Protein AF-A0AAN8GAC7-F1 (afdb_monomer)

Structure (mmCIF, N/CA/C/O backbone):
data_AF-A0AAN8GAC7-F1
#
_entry.id   AF-A0AAN8GAC7-F1
#
loop_
_atom_site.group_PDB
_atom_site.id
_atom_site.type_symbol
_atom_site.label_atom_id
_atom_site.label_alt_id
_atom_site.label_comp_id
_atom_site.label_asym_id
_atom_site.label_entity_id
_atom_site.label_seq_id
_atom_site.pdbx_PDB_ins_code
_atom_site.Cartn_x
_atom_site.Cartn_y
_atom_site.Cartn_z
_atom_site.occupancy
_atom_site.B_iso_or_equiv
_atom_site.auth_seq_id
_atom_site.auth_comp_id
_atom_site.auth_asym_id
_atom_site.auth_atom_id
_atom_site.pdbx_PDB_m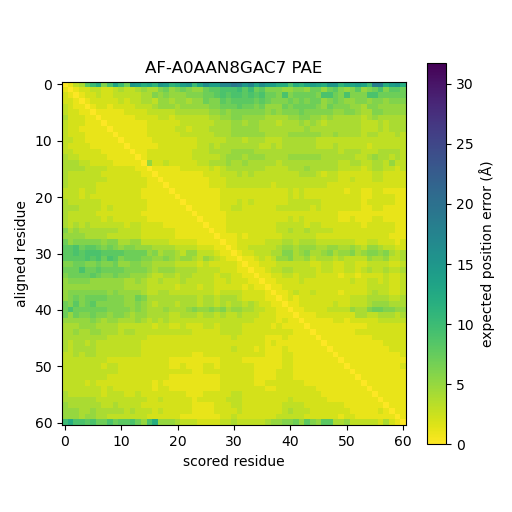odel_num
ATOM 1 N N . MET A 1 1 ? 6.738 18.722 -7.160 1.00 83.81 1 MET A N 1
ATOM 2 C CA . MET A 1 1 ? 6.565 17.443 -7.873 1.00 83.81 1 MET A CA 1
ATOM 3 C C . MET A 1 1 ? 7.945 16.878 -8.068 1.00 83.81 1 MET A C 1
ATOM 5 O O . MET A 1 1 ? 8.827 17.639 -8.450 1.00 83.81 1 MET A O 1
ATOM 9 N N . ASP A 1 2 ? 8.110 15.601 -7.765 1.00 92.25 2 ASP A N 1
ATOM 10 C CA . ASP A 1 2 ? 9.403 14.930 -7.843 1.00 92.25 2 ASP A CA 1
ATOM 11 C C . ASP A 1 2 ? 9.640 14.402 -9.265 1.00 92.25 2 ASP A C 1
ATOM 13 O O . ASP A 1 2 ? 8.688 14.051 -9.969 1.00 92.25 2 ASP A O 1
ATOM 17 N N . SER A 1 3 ? 10.902 14.372 -9.700 1.00 95.19 3 SER A N 1
ATOM 18 C CA . SER A 1 3 ? 11.300 13.722 -10.955 1.00 95.19 3 SER A CA 1
ATOM 19 C C . SER A 1 3 ? 11.218 12.200 -10.809 1.00 95.19 3 SER A C 1
ATOM 21 O O . SER A 1 3 ? 11.522 11.666 -9.746 1.00 95.19 3 SER A O 1
ATOM 23 N N . ILE A 1 4 ? 10.822 11.499 -11.876 1.00 94.50 4 ILE A N 1
ATOM 24 C CA . ILE A 1 4 ? 10.706 10.034 -11.896 1.00 94.50 4 ILE A CA 1
ATOM 25 C C . ILE A 1 4 ? 11.704 9.485 -12.911 1.00 94.50 4 ILE A C 1
ATOM 27 O O . ILE A 1 4 ? 11.583 9.766 -14.106 1.00 94.50 4 ILE A O 1
ATOM 31 N N . ASP A 1 5 ? 12.657 8.684 -12.440 1.00 97.06 5 ASP A N 1
ATOM 32 C CA . ASP A 1 5 ? 13.604 8.000 -13.317 1.00 97.06 5 ASP A CA 1
ATOM 33 C C . ASP A 1 5 ? 12.886 6.953 -14.188 1.00 97.06 5 ASP A C 1
ATOM 35 O O . ASP A 1 5 ? 11.907 6.345 -13.736 1.00 97.06 5 ASP A O 1
ATOM 39 N N . PRO A 1 6 ? 13.356 6.691 -15.423 1.00 96.75 6 PRO A N 1
ATOM 40 C CA . PRO A 1 6 ? 12.734 5.706 -16.308 1.00 96.75 6 PRO A CA 1
ATOM 41 C C . PRO A 1 6 ? 12.565 4.325 -15.658 1.00 96.75 6 PRO A C 1
ATOM 43 O O . PRO A 1 6 ? 11.499 3.727 -15.756 1.00 96.75 6 PRO A O 1
ATOM 46 N N . GLU A 1 7 ? 13.568 3.864 -14.909 1.00 95.88 7 GLU A N 1
ATOM 47 C CA . GLU A 1 7 ? 13.527 2.567 -14.222 1.00 95.88 7 GLU A CA 1
ATOM 48 C C . GLU A 1 7 ? 12.469 2.533 -13.108 1.00 95.88 7 GLU A C 1
ATOM 50 O O . GLU A 1 7 ? 11.730 1.557 -12.966 1.00 95.88 7 GLU A O 1
ATOM 55 N N . LEU A 1 8 ? 12.328 3.624 -12.344 1.00 96.06 8 LEU A N 1
ATOM 56 C CA . LEU A 1 8 ? 11.287 3.740 -11.322 1.00 96.06 8 LEU A CA 1
ATOM 57 C C . LEU A 1 8 ? 9.893 3.729 -11.960 1.00 96.06 8 LEU A C 1
ATOM 59 O O . LEU A 1 8 ? 8.968 3.104 -11.435 1.00 96.06 8 LEU A O 1
ATOM 63 N N . ARG A 1 9 ? 9.737 4.392 -13.110 1.00 96.31 9 ARG A N 1
ATOM 64 C CA . ARG A 1 9 ? 8.490 4.375 -13.880 1.00 96.31 9 ARG A CA 1
ATOM 65 C C . ARG A 1 9 ? 8.127 2.955 -14.313 1.00 96.31 9 ARG A C 1
ATOM 67 O O . ARG A 1 9 ? 6.967 2.572 -14.162 1.00 96.31 9 ARG A O 1
ATOM 74 N N . ASP A 1 10 ? 9.089 2.182 -14.799 1.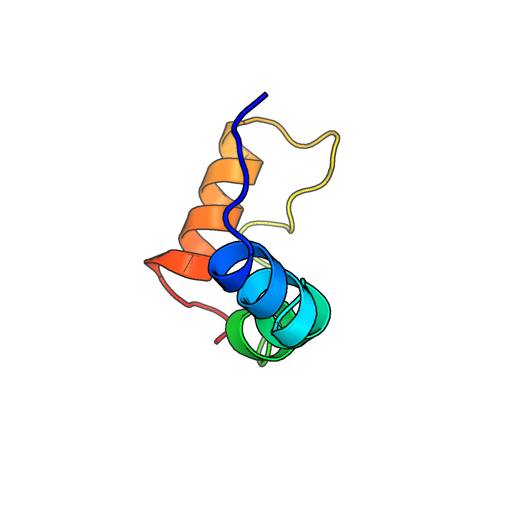00 96.62 10 ASP A N 1
ATOM 75 C CA . ASP A 1 10 ? 8.854 0.803 -15.232 1.00 96.62 10 ASP A CA 1
ATOM 76 C C . ASP A 1 10 ? 8.409 -0.085 -14.064 1.00 96.62 10 ASP A 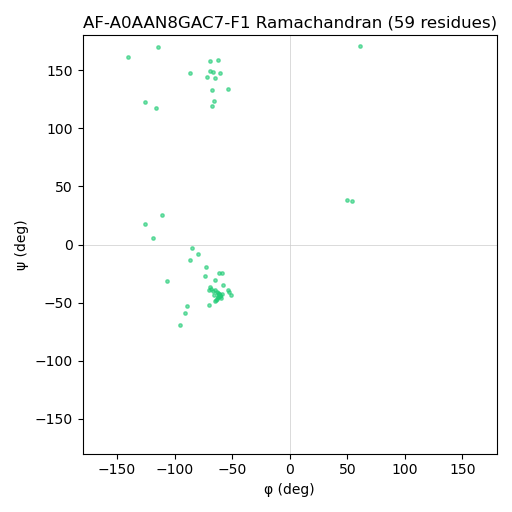C 1
ATOM 78 O O . ASP A 1 10 ? 7.448 -0.839 -14.199 1.00 96.62 10 ASP A O 1
ATOM 82 N N . VAL A 1 11 ? 9.006 0.071 -12.876 1.00 96.31 11 VAL A N 1
ATOM 83 C CA . VAL A 1 11 ? 8.560 -0.630 -11.656 1.00 96.31 11 VAL A CA 1
ATOM 84 C C . VAL A 1 11 ? 7.107 -0.292 -11.309 1.00 96.31 11 VAL A C 1
ATOM 86 O O . VAL A 1 11 ? 6.310 -1.192 -11.030 1.00 96.31 11 VAL A O 1
ATOM 89 N N . LEU A 1 12 ? 6.736 0.992 -11.343 1.00 95.75 12 LEU A N 1
ATOM 90 C CA . LEU A 1 12 ? 5.369 1.429 -11.042 1.00 95.75 12 LEU A CA 1
ATOM 91 C C . LEU A 1 12 ? 4.350 0.845 -12.032 1.00 95.75 12 LEU A C 1
ATOM 93 O O . LEU A 1 12 ? 3.279 0.409 -11.605 1.00 95.75 12 LEU A O 1
ATOM 97 N N . LEU A 1 13 ? 4.692 0.810 -13.325 1.00 94.69 13 LEU A N 1
ATOM 98 C CA . LEU A 1 13 ? 3.858 0.224 -14.380 1.00 94.69 13 LEU A CA 1
ATOM 99 C C . LEU A 1 13 ? 3.748 -1.301 -14.253 1.00 94.69 13 LEU A C 1
ATOM 101 O O . LEU A 1 13 ? 2.670 -1.853 -14.464 1.00 94.69 13 LEU A O 1
ATOM 105 N N . CYS A 1 14 ? 4.838 -1.971 -13.881 1.00 95.38 14 CYS A N 1
ATOM 106 C CA . CYS A 1 14 ? 4.885 -3.421 -13.725 1.00 95.38 14 CYS A CA 1
ATOM 107 C C . CYS A 1 14 ? 4.166 -3.926 -12.477 1.00 95.38 14 CYS A C 1
ATOM 109 O O . CYS A 1 14 ? 3.726 -5.067 -12.493 1.00 95.38 14 CYS A O 1
ATOM 111 N N . LEU A 1 15 ? 4.054 -3.136 -11.405 1.00 95.81 15 LEU A N 1
ATOM 112 C CA . LEU A 1 15 ? 3.361 -3.540 -10.177 1.00 95.81 15 LEU A CA 1
ATOM 113 C C . LEU A 1 15 ? 1.911 -3.045 -10.169 1.00 95.81 15 LEU A C 1
ATOM 115 O O . LEU A 1 15 ? 0.963 -3.827 -10.268 1.00 95.81 15 LEU A O 1
ATOM 119 N N . GLY A 1 16 ? 1.734 -1.729 -10.044 1.00 95.50 16 GLY A N 1
ATOM 120 C CA . GLY A 1 16 ? 0.432 -1.102 -9.849 1.00 95.50 16 GLY A CA 1
ATOM 121 C C . GLY A 1 16 ? -0.304 -1.541 -8.572 1.00 95.50 16 GLY A C 1
ATOM 122 O O . GLY A 1 16 ? 0.054 -2.488 -7.868 1.00 95.50 16 GLY A O 1
ATOM 123 N N . ASN A 1 17 ? -1.399 -0.844 -8.271 1.00 96.06 17 ASN A N 1
ATOM 124 C CA . ASN A 1 17 ? -2.180 -1.114 -7.061 1.00 96.06 17 ASN A CA 1
ATOM 125 C C . ASN A 1 17 ? -2.829 -2.504 -7.072 1.00 96.06 17 ASN A C 1
ATOM 127 O O . ASN A 1 17 ? -2.985 -3.102 -6.011 1.00 96.06 17 ASN A O 1
ATOM 131 N N . SER A 1 18 ? -3.185 -3.033 -8.246 1.00 96.69 18 SER A N 1
ATOM 132 C CA . SER A 1 18 ? -3.833 -4.341 -8.363 1.00 96.69 18 SER A CA 1
ATOM 133 C C . SER A 1 18 ? -2.924 -5.482 -7.900 1.00 96.69 18 SER A C 1
ATOM 135 O O . SER A 1 18 ? -3.356 -6.270 -7.063 1.00 96.69 18 SER A O 1
ATOM 137 N N . GLN A 1 19 ? -1.665 -5.552 -8.357 1.00 97.12 19 GLN A N 1
ATOM 138 C CA . GLN A 1 19 ? -0.749 -6.611 -7.902 1.00 97.12 19 GLN A CA 1
ATOM 139 C C . GLN A 1 19 ? -0.341 -6.422 -6.443 1.00 97.12 19 GLN A C 1
ATOM 141 O O . GLN A 1 19 ? -0.295 -7.386 -5.686 1.00 97.12 19 GLN A O 1
ATOM 146 N N . VAL A 1 20 ? -0.114 -5.177 -6.014 1.00 97.56 20 VAL A N 1
ATOM 147 C CA . VAL A 1 20 ? 0.200 -4.890 -4.608 1.00 97.56 20 VAL A CA 1
ATOM 148 C C . VAL A 1 20 ? -0.953 -5.323 -3.695 1.00 97.56 20 VAL A C 1
ATOM 150 O O . VAL A 1 20 ? -0.719 -5.943 -2.660 1.00 97.56 20 VAL A O 1
ATOM 153 N N . ASN A 1 21 ? -2.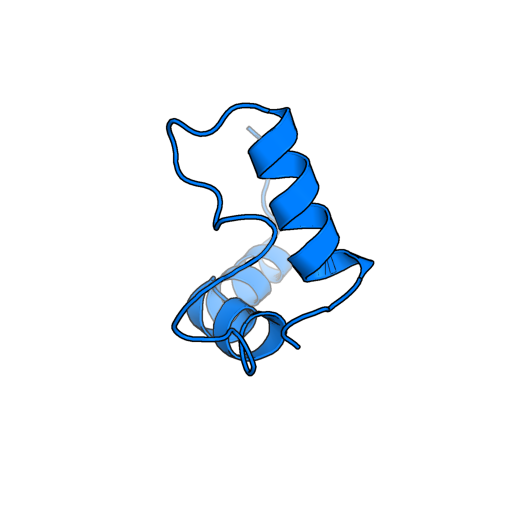204 -5.048 -4.069 1.00 96.94 21 ASN A N 1
ATOM 154 C CA . ASN A 1 21 ? -3.373 -5.461 -3.291 1.00 96.94 21 ASN A CA 1
ATOM 155 C C . ASN A 1 21 ? -3.590 -6.975 -3.317 1.00 96.94 21 ASN A C 1
ATOM 157 O O . ASN A 1 21 ? -3.946 -7.526 -2.282 1.00 96.94 21 ASN A O 1
ATOM 161 N N . ALA A 1 22 ? -3.328 -7.644 -4.443 1.00 97.50 22 ALA A N 1
ATOM 162 C CA . ALA A 1 22 ? -3.399 -9.103 -4.530 1.00 97.50 22 ALA A CA 1
ATOM 163 C C . ALA A 1 22 ? -2.451 -9.803 -3.540 1.00 97.50 22 ALA A C 1
ATOM 165 O O . ALA A 1 22 ? -2.713 -10.933 -3.149 1.00 97.50 22 ALA A O 1
ATOM 166 N N . ILE A 1 23 ? -1.381 -9.123 -3.114 1.00 97.12 23 ILE A N 1
ATOM 167 C CA . ILE A 1 23 ? -0.453 -9.612 -2.092 1.00 97.12 23 ILE A CA 1
ATOM 168 C C . ILE A 1 23 ? -0.899 -9.157 -0.702 1.00 97.12 23 ILE A C 1
ATOM 170 O O . ILE A 1 23 ? -1.137 -9.973 0.173 1.00 97.12 23 ILE A O 1
ATOM 174 N N . P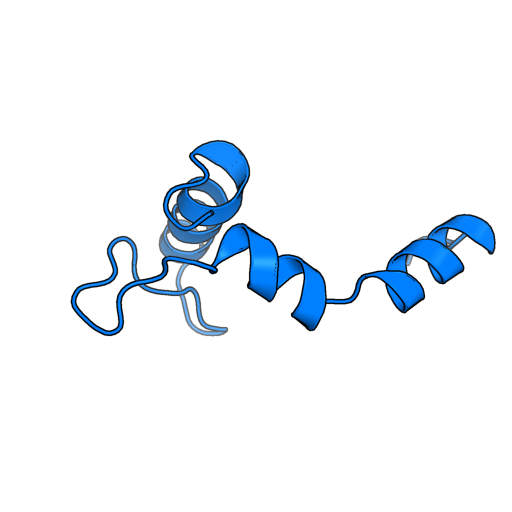HE A 1 24 ? -1.017 -7.849 -0.472 1.00 97.81 24 PHE A N 1
ATOM 175 C CA . PHE A 1 24 ? -1.204 -7.311 0.881 1.00 97.81 24 PHE A CA 1
ATOM 176 C C . PHE A 1 24 ? -2.635 -7.396 1.419 1.00 97.81 24 PHE A C 1
ATOM 178 O O . PHE A 1 24 ? -2.849 -7.045 2.576 1.00 97.81 24 PHE A O 1
ATOM 185 N N . LEU A 1 25 ? -3.606 -7.784 0.589 1.00 97.19 25 LEU A N 1
ATOM 186 C CA . LEU A 1 25 ? -5.012 -7.979 0.955 1.00 97.19 25 LEU A CA 1
ATOM 187 C C . LEU A 1 25 ? -5.513 -9.383 0.565 1.00 97.19 25 LEU A C 1
ATOM 189 O O . LEU A 1 25 ? -6.722 -9.585 0.494 1.00 97.19 25 LEU A O 1
ATOM 193 N N . ALA A 1 26 ? -4.607 -10.334 0.307 1.00 97.38 26 ALA A N 1
ATOM 194 C CA . ALA A 1 26 ? -4.926 -11.694 -0.139 1.00 97.38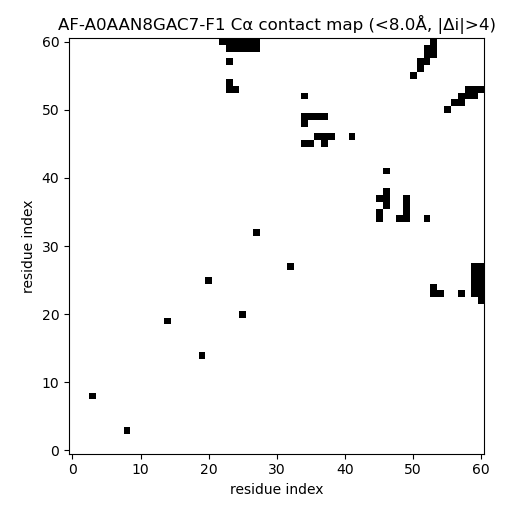 26 ALA A CA 1
ATOM 195 C C . ALA A 1 26 ? -5.926 -12.414 0.783 1.00 97.38 26 ALA A C 1
ATOM 197 O O . ALA A 1 26 ? -6.826 -13.107 0.315 1.00 97.38 26 ALA A O 1
ATOM 198 N N . HIS A 1 27 ? -5.783 -12.209 2.092 1.00 96.75 27 HIS A N 1
ATOM 199 C CA . HIS A 1 27 ? -6.582 -12.830 3.147 1.00 96.75 27 HIS A CA 1
ATOM 200 C C . HIS A 1 27 ? -7.492 -11.817 3.855 1.00 96.75 27 HIS A C 1
ATOM 202 O O . HIS A 1 27 ? -7.833 -11.992 5.027 1.00 96.75 27 HIS A O 1
ATOM 208 N N . LEU A 1 28 ? -7.856 -10.718 3.185 1.00 96.56 28 LEU A N 1
ATOM 209 C CA . LEU A 1 28 ? -8.754 -9.726 3.768 1.00 96.56 28 LEU A CA 1
ATOM 210 C C . LEU A 1 28 ? -10.152 -10.343 3.978 1.00 96.56 28 LEU A C 1
ATOM 212 O O . LEU A 1 28 ? -10.751 -10.810 3.009 1.00 96.56 28 LEU A O 1
ATOM 216 N N . PRO A 1 29 ? -10.701 -10.340 5.207 1.00 94.62 29 PRO A N 1
ATOM 217 C CA . PRO A 1 29 ? -12.019 -10.907 5.451 1.00 94.62 29 PRO A CA 1
ATOM 218 C C . PRO A 1 29 ? -13.114 -10.050 4.808 1.00 94.62 29 PRO A C 1
ATOM 220 O O . PRO A 1 29 ? -13.001 -8.830 4.716 1.00 94.62 29 PRO A O 1
ATOM 223 N N . GLU A 1 30 ? -14.213 -10.685 4.400 1.00 92.88 30 GLU A N 1
ATOM 224 C CA . GLU A 1 30 ? -15.349 -9.996 3.767 1.00 92.88 30 GLU A CA 1
ATOM 225 C C . GLU A 1 30 ? -16.173 -9.151 4.755 1.00 92.88 30 GLU A C 1
ATOM 227 O O . GLU A 1 30 ? -16.936 -8.274 4.347 1.00 92.88 30 GLU A O 1
ATOM 232 N N . ARG A 1 31 ? -16.054 -9.428 6.062 1.00 93.19 31 ARG A N 1
ATOM 233 C CA . ARG A 1 31 ? -16.802 -8.777 7.148 1.00 93.19 31 ARG A CA 1
ATOM 234 C C . ARG A 1 31 ? -15.903 -8.541 8.357 1.00 93.19 31 ARG A C 1
ATOM 236 O O . ARG A 1 31 ? -14.852 -9.161 8.479 1.00 93.19 31 ARG A O 1
ATOM 243 N N . ASP A 1 32 ? -16.333 -7.631 9.230 1.00 91.44 32 ASP A N 1
ATOM 244 C CA . ASP A 1 32 ? -15.690 -7.343 10.520 1.00 91.44 32 ASP A CA 1
ATOM 245 C C . ASP A 1 32 ? -14.192 -6.998 10.411 1.00 91.44 32 ASP A C 1
ATOM 247 O O . ASP A 1 32 ? -13.370 -7.361 11.253 1.00 91.44 32 ASP A O 1
ATOM 251 N N . ILE A 1 33 ? -13.827 -6.267 9.352 1.00 93.62 33 ILE A N 1
ATOM 252 C CA . ILE A 1 33 ? -12.451 -5.838 9.096 1.00 93.62 33 ILE A CA 1
ATOM 253 C C . ILE A 1 33 ? -12.024 -4.816 10.161 1.00 93.62 33 ILE A C 1
ATOM 255 O O . ILE A 1 33 ? -12.588 -3.722 10.252 1.00 93.62 33 ILE A O 1
ATOM 259 N N . VAL A 1 34 ? -10.981 -5.146 10.928 1.00 91.31 34 VAL A N 1
ATOM 260 C CA . VAL A 1 34 ? -10.410 -4.261 11.954 1.00 91.31 34 VAL A CA 1
ATOM 261 C C . VAL A 1 34 ? -8.900 -4.068 11.736 1.00 91.31 34 VAL A C 1
ATOM 263 O O . VAL A 1 34 ? -8.138 -5.040 11.792 1.00 91.31 34 VAL A O 1
ATOM 266 N N . PRO A 1 35 ? -8.412 -2.820 11.575 1.00 92.25 35 PRO A N 1
ATOM 267 C CA . PRO A 1 35 ? -9.173 -1.565 11.472 1.00 92.25 35 PRO A CA 1
ATOM 268 C C . PRO A 1 35 ? -9.969 -1.477 10.155 1.00 92.25 35 PRO A C 1
ATOM 270 O O . PRO A 1 35 ? -9.595 -2.153 9.200 1.00 92.25 35 PRO A O 1
ATOM 273 N N . PRO A 1 36 ? -11.032 -0.653 10.074 1.00 93.12 36 PRO A N 1
ATOM 274 C CA . PRO A 1 36 ? -11.813 -0.520 8.847 1.00 93.12 36 PRO A CA 1
ATOM 275 C C . PRO A 1 36 ? -10.942 -0.007 7.688 1.00 93.12 36 PRO A C 1
ATOM 277 O O . PRO A 1 36 ? -10.034 0.802 7.929 1.00 93.12 36 PRO A O 1
ATOM 280 N N . PRO A 1 37 ? -11.225 -0.417 6.435 1.00 94.00 37 PRO A N 1
ATOM 281 C CA . PRO A 1 37 ? -10.531 0.106 5.269 1.00 94.00 37 PRO A CA 1
ATOM 282 C C . PRO A 1 37 ? -10.584 1.632 5.227 1.00 94.00 37 PRO A C 1
ATOM 284 O O . PRO A 1 37 ? -11.636 2.247 5.421 1.00 94.00 37 PRO A O 1
ATOM 287 N N . ALA A 1 38 ? -9.436 2.252 4.968 1.00 94.81 38 ALA A N 1
ATOM 288 C CA . ALA A 1 38 ? -9.366 3.693 4.806 1.00 94.81 38 ALA A CA 1
ATOM 289 C C . ALA A 1 38 ? -10.107 4.134 3.532 1.00 94.81 38 ALA A C 1
ATOM 291 O O . ALA A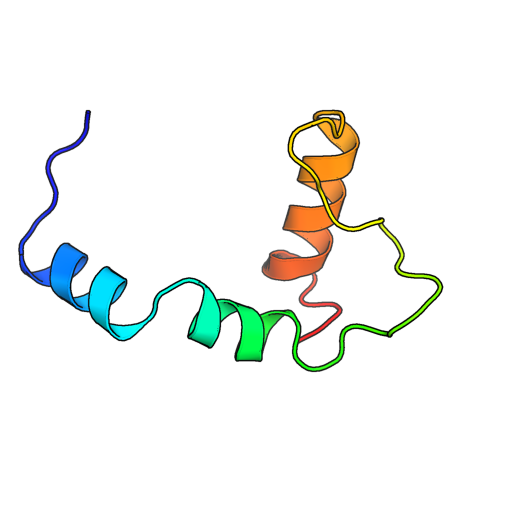 1 38 ? -9.885 3.587 2.455 1.00 94.81 38 ALA A O 1
ATOM 292 N N . THR A 1 39 ? -10.937 5.163 3.665 1.00 94.56 39 THR A N 1
ATOM 293 C CA . THR A 1 39 ? -11.604 5.874 2.566 1.00 94.56 39 THR A CA 1
ATOM 294 C C . THR A 1 39 ? -11.086 7.311 2.495 1.00 94.56 39 THR A C 1
ATOM 296 O O . THR A 1 39 ? -10.406 7.781 3.416 1.00 94.56 39 THR A O 1
ATOM 299 N N . ASP A 1 40 ? -11.433 8.044 1.440 1.00 95.00 40 ASP A N 1
ATOM 300 C CA . ASP A 1 40 ? -10.993 9.436 1.262 1.00 95.00 40 ASP A CA 1
ATOM 301 C C . ASP A 1 40 ? -11.429 10.338 2.433 1.00 95.00 40 ASP A C 1
ATOM 303 O O . ASP A 1 40 ? -10.660 11.179 2.913 1.00 95.00 40 ASP A O 1
ATOM 307 N N . ASN A 1 41 ? -12.612 10.061 2.991 1.00 95.69 41 ASN A N 1
ATOM 308 C CA . ASN A 1 41 ? -13.197 10.791 4.119 1.00 95.69 41 ASN A CA 1
ATOM 309 C C . ASN A 1 41 ? -12.718 10.292 5.495 1.00 95.69 41 ASN A C 1
ATOM 311 O O . ASN A 1 41 ? -13.107 10.850 6.522 1.00 95.69 41 ASN A O 1
ATOM 315 N N . SER A 1 42 ? -11.894 9.241 5.555 1.00 95.56 42 SER A N 1
ATOM 316 C CA . SER A 1 42 ? -11.393 8.710 6.824 1.00 95.56 42 SER A CA 1
ATOM 317 C C . SER A 1 42 ? -10.494 9.717 7.544 1.00 95.56 42 SER A C 1
ATOM 319 O O . SER A 1 42 ? -9.687 10.412 6.928 1.00 95.56 42 SER A O 1
ATOM 321 N N . SER A 1 43 ? -10.572 9.757 8.876 1.00 97.06 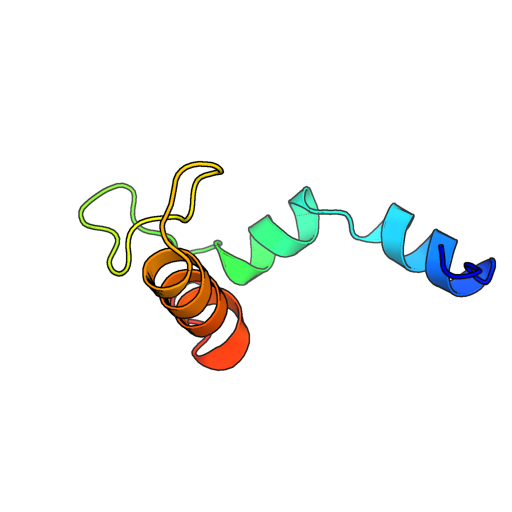43 SER A N 1
ATOM 322 C CA . SER A 1 43 ? -9.645 10.557 9.680 1.00 97.06 43 SER A CA 1
ATOM 323 C C . SER A 1 43 ? -8.199 10.070 9.509 1.00 97.06 43 SER A C 1
ATOM 325 O O . SER A 1 43 ? -7.948 8.914 9.157 1.00 97.06 43 SER A O 1
ATOM 327 N N . ARG A 1 44 ? -7.222 10.936 9.816 1.00 97.56 44 ARG A N 1
ATOM 328 C CA . ARG A 1 44 ? -5.789 10.585 9.783 1.00 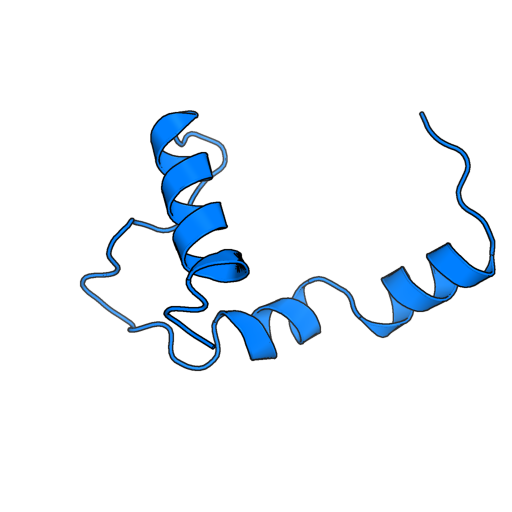97.56 44 ARG A CA 1
ATOM 329 C C . ARG A 1 44 ? -5.493 9.308 10.577 1.00 97.56 44 ARG A C 1
ATOM 331 O O . ARG A 1 44 ? -4.790 8.440 10.077 1.00 97.56 44 ARG A O 1
ATOM 338 N N . GLN A 1 45 ? -6.089 9.178 11.761 1.00 96.62 45 GLN A N 1
ATOM 339 C CA . GLN A 1 45 ? -5.910 8.028 12.653 1.00 96.62 45 GLN A CA 1
ATOM 340 C C . GLN A 1 45 ? -6.383 6.719 12.008 1.00 96.62 45 GLN A C 1
ATOM 342 O O . GLN A 1 45 ? -5.689 5.710 12.091 1.00 96.62 45 GLN A O 1
ATOM 347 N N . ILE A 1 46 ? -7.530 6.739 11.318 1.00 96.88 46 ILE A N 1
ATOM 348 C CA . ILE A 1 46 ? -8.052 5.561 10.610 1.00 96.88 46 ILE A CA 1
ATOM 349 C C . ILE A 1 46 ? -7.118 5.176 9.459 1.00 96.88 46 ILE A C 1
ATOM 351 O O . ILE A 1 46 ? -6.790 3.999 9.307 1.00 96.88 46 ILE A O 1
ATOM 355 N N . ARG A 1 47 ? -6.629 6.155 8.680 1.00 98.12 47 ARG A N 1
ATOM 356 C CA . ARG A 1 47 ? -5.685 5.880 7.584 1.00 98.12 47 ARG A CA 1
ATOM 357 C C . ARG A 1 47 ? -4.378 5.280 8.095 1.00 98.12 47 ARG A C 1
ATOM 359 O O . ARG A 1 47 ? -3.913 4.294 7.536 1.00 98.12 47 ARG A O 1
ATOM 366 N N . GLU A 1 48 ? -3.808 5.836 9.161 1.00 98.06 48 GLU A N 1
ATOM 367 C CA . GLU A 1 48 ? -2.575 5.318 9.765 1.00 98.06 48 GLU A CA 1
ATOM 368 C C . GLU A 1 48 ? -2.752 3.895 10.293 1.00 98.06 48 GLU A C 1
ATOM 370 O O . GLU A 1 48 ? -1.912 3.038 10.021 1.00 98.06 48 GLU A O 1
ATOM 375 N N . ALA A 1 49 ? -3.858 3.621 10.992 1.00 97.94 49 ALA A N 1
ATOM 376 C CA . ALA A 1 49 ? -4.157 2.283 11.487 1.00 97.94 49 ALA A CA 1
ATOM 377 C C . ALA A 1 49 ? -4.274 1.273 10.333 1.00 97.94 49 ALA A C 1
ATOM 379 O O . ALA A 1 49 ? -3.685 0.194 10.404 1.00 97.94 49 ALA A O 1
ATOM 380 N N . TRP A 1 50 ? -4.972 1.636 9.252 1.00 97.94 50 TRP A N 1
ATOM 381 C CA . TRP A 1 50 ? -5.106 0.793 8.062 1.00 97.94 50 TRP A CA 1
ATOM 382 C C . TRP A 1 50 ? -3.766 0.535 7.366 1.00 97.94 50 TRP A C 1
ATOM 384 O O . TRP A 1 50 ? -3.428 -0.610 7.073 1.00 97.94 50 TRP A O 1
ATOM 394 N N . ILE A 1 51 ? -2.965 1.582 7.148 1.00 97.75 51 ILE A N 1
ATOM 395 C CA . ILE A 1 51 ? -1.639 1.482 6.520 1.00 97.75 51 ILE A CA 1
ATOM 396 C C . ILE A 1 51 ? -0.710 0.600 7.363 1.00 97.75 51 ILE A C 1
ATOM 398 O O . ILE A 1 51 ? -0.021 -0.262 6.814 1.00 97.75 51 ILE A O 1
ATOM 402 N N . LYS A 1 52 ? -0.722 0.763 8.692 1.00 98.19 52 LYS A N 1
ATOM 403 C CA . LYS A 1 52 ? 0.073 -0.059 9.611 1.00 98.19 52 LYS A CA 1
ATOM 404 C C . LYS A 1 52 ? -0.361 -1.526 9.571 1.00 98.19 52 LYS A C 1
ATOM 406 O O . LYS A 1 52 ? 0.493 -2.396 9.415 1.00 98.19 52 LYS A O 1
ATOM 411 N N . ALA A 1 53 ? -1.666 -1.797 9.645 1.00 97.88 53 ALA A N 1
ATOM 412 C CA . ALA A 1 53 ? -2.208 -3.153 9.554 1.00 97.88 53 ALA A CA 1
ATOM 413 C C . ALA A 1 53 ? -1.839 -3.830 8.222 1.00 97.88 53 ALA A C 1
ATOM 415 O O . ALA A 1 53 ? -1.430 -4.992 8.211 1.00 97.88 53 ALA A O 1
ATOM 416 N N . LYS A 1 54 ? -1.932 -3.086 7.110 1.00 97.62 54 LYS A N 1
ATOM 417 C CA . LYS A 1 54 ? -1.653 -3.583 5.760 1.00 97.62 54 LYS A CA 1
ATOM 418 C C . LYS A 1 54 ? -0.168 -3.866 5.524 1.00 97.62 54 LYS A C 1
ATOM 420 O O . LYS A 1 54 ? 0.170 -4.955 5.079 1.00 97.62 54 LYS A O 1
ATOM 425 N N . TYR A 1 55 ? 0.718 -2.911 5.805 1.00 97.88 55 TYR A N 1
ATOM 426 C CA . TYR A 1 55 ? 2.112 -2.989 5.342 1.00 97.88 55 TYR A CA 1
ATOM 427 C C . TYR A 1 55 ? 3.133 -3.319 6.432 1.00 97.88 55 TYR A C 1
ATOM 429 O O . TYR A 1 55 ? 4.136 -3.958 6.132 1.00 97.88 55 TYR A O 1
ATOM 437 N N . VAL A 1 56 ? 2.900 -2.908 7.683 1.00 97.88 56 VAL A N 1
ATOM 438 C CA . VAL A 1 56 ? 3.848 -3.154 8.787 1.00 97.88 56 VAL A CA 1
ATOM 439 C C . VAL A 1 56 ? 3.548 -4.491 9.443 1.00 97.88 56 VAL A C 1
ATOM 441 O O . VAL A 1 56 ? 4.418 -5.343 9.576 1.00 97.88 56 VAL A O 1
ATOM 444 N N . GLU A 1 57 ? 2.293 -4.680 9.834 1.00 97.69 57 GLU A N 1
ATOM 445 C CA . GLU A 1 57 ? 1.848 -5.879 10.542 1.00 97.69 57 GLU A CA 1
ATOM 446 C C . GLU A 1 57 ? 1.468 -7.006 9.574 1.00 97.69 57 GLU A C 1
ATOM 448 O O . GLU A 1 57 ? 1.325 -8.147 10.000 1.00 97.69 57 GLU A O 1
ATOM 453 N N . ARG A 1 58 ? 1.323 -6.687 8.276 1.00 96.69 58 ARG A N 1
ATOM 454 C CA . ARG A 1 58 ? 1.002 -7.626 7.188 1.00 96.69 58 ARG A CA 1
ATOM 455 C C . ARG A 1 58 ? -0.198 -8.528 7.504 1.00 96.69 58 ARG A C 1
ATOM 457 O O . ARG A 1 58 ? -0.205 -9.697 7.138 1.00 96.69 58 ARG A O 1
ATOM 464 N N . ARG A 1 59 ? -1.226 -7.983 8.167 1.00 96.31 59 ARG A N 1
ATOM 465 C CA . ARG A 1 59 ? -2.346 -8.764 8.732 1.00 96.31 59 ARG A CA 1
ATOM 466 C C . ARG A 1 59 ? -3.170 -9.544 7.708 1.00 96.31 59 ARG A C 1
ATOM 468 O O . ARG A 1 59 ? -3.847 -10.489 8.088 1.00 96.31 59 ARG A O 1
ATOM 475 N N . PHE A 1 60 ? -3.168 -9.098 6.456 1.00 95.50 60 PHE A N 1
ATOM 476 C CA . PHE A 1 60 ? -4.004 -9.646 5.387 1.00 95.50 60 PHE A CA 1
ATOM 477 C C . PHE A 1 60 ? -3.175 -10.228 4.234 1.00 95.50 60 PHE A C 1
ATOM 479 O O . PHE A 1 60 ? -3.748 -10.561 3.198 1.00 95.50 60 PHE A O 1
ATOM 486 N N . ALA A 1 61 ? -1.846 -10.271 4.382 1.00 89.94 61 ALA A N 1
ATOM 487 C CA . ALA A 1 61 ? -0.937 -10.834 3.387 1.00 89.94 61 ALA A CA 1
ATOM 488 C C . ALA A 1 61 ? -0.783 -12.351 3.539 1.00 89.94 61 ALA A C 1
ATOM 490 O O . ALA A 1 61 ? -1.227 -12.894 4.574 1.00 89.94 61 ALA A O 1
#

Secondary structure (DSSP, 8-state):
-----HHHHHHHHHHHHHHHHHHHTTT--SS--SSPPP-TT--HHHHHHHHIIIIIS-TT-

Foldseek 3Di:
DDDADPVNVVVCVVCPPVNLCCQQQVQPDPDDGPPDDDDPPDDPVSPVRNCCCRPVVSVRD

InterPro domains:
  IPR001164 Arf GTPase activating protein [PF01412] (1-61)
  IPR037278 ARFGAP/RecO-like zinc finger [SSF57863] (1-60)
  IPR038508 ArfGAP domain superfamily [G3DSA:1.10.220.150] (1-61)
  IPR045258 ArfGAP ACAP1/2/3-like [PTHR23180] (1-60)

Mean predicted aligned error: 3.06 Å

Radius of gyration: 14.04 Å; Cα contacts (8 Å, |Δi|>4): 41; chains: 1; bounding box: 30×30×29 Å

pLDDT: mean 95.71, std 2.44, range [83.81, 98.19]

Sequence (61 aa):
MDSIDPELRDVLLCLGNSQVNAIFLAHLPERDIVPPPATDNSSRQIREAWIKAKYVERRFA

Organism: Trichostrongylus colubriformis (NCBI:txid6319)

Solvent-accessible surface area (backbone atoms only — not comparable to full-atom values): 3700 Å² total; per-residue (Å²): 136,82,88,77,54,72,69,60,51,51,51,50,71,73,47,44,70,67,54,52,41,61,45,39,43,61,60,56,64,96,61,90,54,81,63,53,83,61,53,94,87,46,53,71,67,46,39,50,48,28,50,41,40,38,71,73,66,38,73,16,78